Protein AF-A0A0L6WNF3-F1 (afdb_monomer_lite)

Radius of gyration: 14.62 Å; chains: 1; bounding box: 33×29×39 Å

Structure (mmCIF, N/CA/C/O backbone):
data_AF-A0A0L6WNF3-F1
#
_entry.id   AF-A0A0L6WNF3-F1
#
loop_
_atom_site.group_PDB
_atom_site.id
_atom_site.type_symbol
_atom_site.label_atom_id
_atom_site.label_alt_id
_atom_site.label_comp_id
_atom_site.label_asym_id
_atom_site.label_entity_id
_atom_site.label_seq_id
_atom_site.pdbx_PDB_ins_code
_atom_site.Cartn_x
_atom_site.Cartn_y
_atom_site.Cartn_z
_atom_site.occupancy
_atom_site.B_iso_or_equiv
_atom_site.auth_seq_id
_atom_site.auth_comp_id
_atom_site.auth_asym_id
_atom_site.auth_atom_id
_atom_site.pdbx_PDB_model_num
ATOM 1 N N . LEU A 1 1 ? -12.938 -5.204 21.809 1.00 58.88 1 LEU A N 1
ATOM 2 C CA . LEU A 1 1 ? -11.604 -4.765 21.326 1.00 58.88 1 LEU A CA 1
ATOM 3 C C . LEU A 1 1 ? -11.650 -3.404 20.620 1.00 58.88 1 LEU A C 1
ATOM 5 O O . LEU A 1 1 ? -10.801 -2.566 20.875 1.00 58.88 1 LEU A O 1
ATOM 9 N N . SER A 1 2 ? -12.637 -3.152 19.757 1.00 65.38 2 SER A N 1
ATOM 10 C CA . SER A 1 2 ? -12.716 -1.934 18.937 1.00 65.38 2 SER A CA 1
ATOM 11 C C . SER A 1 2 ? -13.092 -0.637 19.674 1.00 65.38 2 SER A C 1
ATOM 13 O O . SER A 1 2 ? -13.051 0.418 19.066 1.00 65.38 2 SER A O 1
ATOM 15 N N . SER A 1 3 ? -13.468 -0.628 20.952 1.00 70.19 3 SER A N 1
ATOM 16 C CA . SER A 1 3 ? -13.884 0.619 21.624 1.00 70.19 3 SER A CA 1
ATOM 17 C C . SER A 1 3 ? -12.722 1.464 22.166 1.00 70.19 3 SER A C 1
ATOM 19 O O . SER A 1 3 ? -12.894 2.665 22.345 1.00 70.19 3 SER A O 1
ATOM 21 N N . SER A 1 4 ? -11.542 0.875 22.394 1.00 80.88 4 SER A N 1
ATOM 22 C CA . SER A 1 4 ? -10.402 1.538 23.057 1.00 80.88 4 SER A CA 1
ATOM 23 C C . SER A 1 4 ? -9.192 1.810 22.157 1.00 80.88 4 SER A C 1
ATOM 25 O O . SER A 1 4 ? -8.277 2.523 22.561 1.00 80.88 4 SER A O 1
ATOM 27 N N . ILE A 1 5 ? -9.153 1.257 20.942 1.00 84.81 5 ILE A N 1
ATOM 28 C CA . ILE A 1 5 ? -8.007 1.431 20.036 1.00 84.81 5 ILE A CA 1
ATOM 29 C C . ILE A 1 5 ? -8.010 2.864 19.482 1.00 84.81 5 ILE A C 1
ATOM 31 O O . ILE A 1 5 ? -8.939 3.251 18.779 1.00 84.81 5 ILE A O 1
ATOM 35 N N . THR A 1 6 ? -6.959 3.632 19.740 1.00 88.88 6 THR A N 1
ATOM 36 C CA . THR A 1 6 ? -6.797 5.003 19.219 1.00 88.88 6 THR A CA 1
ATOM 37 C C . THR A 1 6 ? -5.841 5.073 18.032 1.00 88.88 6 THR A C 1
ATOM 39 O O . THR A 1 6 ? -5.950 5.961 17.194 1.00 88.88 6 THR A O 1
ATOM 42 N N . THR A 1 7 ? -4.901 4.134 17.938 1.00 90.56 7 THR A N 1
ATOM 43 C CA . THR A 1 7 ? -3.923 4.067 16.851 1.00 90.56 7 THR A CA 1
ATOM 44 C C . THR A 1 7 ? -3.642 2.608 16.516 1.00 90.56 7 THR A C 1
ATOM 46 O O . THR A 1 7 ? -3.453 1.791 17.416 1.00 90.56 7 THR A O 1
ATOM 49 N N . VAL A 1 8 ? -3.599 2.291 15.228 1.00 92.06 8 VAL A N 1
ATOM 50 C CA . VAL A 1 8 ? -3.083 1.032 14.688 1.00 92.06 8 VAL A CA 1
ATOM 51 C C . VAL A 1 8 ? -1.816 1.360 13.911 1.00 92.06 8 VAL A C 1
ATOM 53 O O . VAL A 1 8 ? -1.856 2.190 13.008 1.00 92.06 8 VAL A O 1
ATOM 56 N N . ILE A 1 9 ? -0.705 0.716 14.264 1.00 95.19 9 ILE A N 1
ATOM 57 C CA . ILE A 1 9 ? 0.555 0.800 13.521 1.00 95.19 9 ILE A CA 1
ATOM 58 C C . ILE A 1 9 ? 0.755 -0.547 12.838 1.00 95.19 9 ILE A C 1
ATOM 60 O O . ILE A 1 9 ? 0.903 -1.569 13.506 1.00 95.19 9 ILE A O 1
ATOM 64 N N . HIS A 1 10 ? 0.716 -0.559 11.511 1.00 95.50 10 HIS A N 1
ATOM 65 C CA . HIS A 1 10 ? 0.798 -1.771 10.715 1.00 95.50 10 HIS A CA 1
ATOM 66 C C . HIS A 1 10 ? 2.157 -1.870 10.016 1.00 95.50 10 HIS A C 1
ATOM 68 O O . HIS A 1 10 ? 2.378 -1.278 8.961 1.00 95.50 10 HIS A O 1
ATOM 74 N N . SER A 1 11 ? 3.067 -2.630 10.628 1.00 94.75 11 SER A N 1
ATOM 75 C CA . SER A 1 11 ? 4.392 -2.970 10.085 1.00 94.75 11 SER A CA 1
ATOM 76 C C . SER A 1 11 ? 4.532 -4.443 9.689 1.00 94.75 11 SER A C 1
ATOM 78 O O . SER A 1 11 ? 5.502 -4.812 9.033 1.00 94.75 11 SER A O 1
ATOM 80 N N . ALA A 1 12 ? 3.574 -5.290 10.080 1.00 93.06 12 ALA A N 1
ATOM 81 C CA . ALA A 1 12 ? 3.611 -6.722 9.813 1.00 93.06 12 ALA A CA 1
ATOM 82 C C . ALA A 1 12 ? 3.421 -6.996 8.316 1.00 93.06 12 ALA A C 1
ATOM 84 O O . ALA A 1 12 ? 2.327 -6.807 7.789 1.00 93.06 12 ALA A O 1
ATOM 85 N N . TRP A 1 13 ? 4.482 -7.452 7.649 1.00 94.31 13 TRP A N 1
ATOM 86 C CA . TRP A 1 13 ? 4.473 -7.806 6.232 1.00 94.31 13 TRP A CA 1
ATOM 87 C C . TRP A 1 13 ? 5.403 -8.984 5.970 1.00 94.31 13 TRP A C 1
ATOM 89 O O . TRP A 1 13 ? 6.465 -9.082 6.583 1.00 94.31 13 TRP A O 1
ATOM 99 N N . GLN A 1 14 ? 5.029 -9.847 5.030 1.00 92.50 14 GLN A N 1
ATOM 100 C CA . GLN A 1 14 ? 5.955 -10.837 4.493 1.00 92.50 14 GLN A CA 1
ATOM 101 C C . GLN A 1 14 ? 7.020 -10.114 3.660 1.00 92.50 14 GLN A C 1
ATOM 103 O O . GLN A 1 14 ? 6.680 -9.331 2.778 1.00 92.50 14 GLN A O 1
ATOM 108 N N . LEU A 1 15 ? 8.301 -10.343 3.947 1.00 92.31 15 LEU A N 1
AT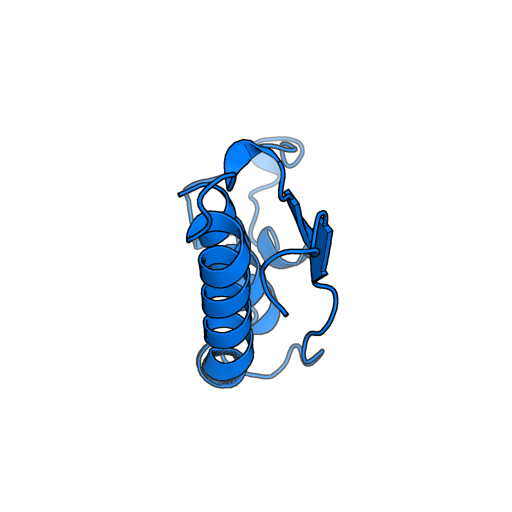OM 109 C CA . LEU A 1 15 ? 9.405 -9.722 3.215 1.00 92.31 15 LEU A CA 1
ATOM 110 C C . LEU A 1 15 ? 10.028 -10.755 2.279 1.00 92.31 15 LEU A C 1
ATOM 112 O O . LEU A 1 15 ? 10.873 -11.544 2.691 1.00 92.31 15 LEU A O 1
ATOM 116 N N . ASP A 1 16 ? 9.570 -10.758 1.031 1.00 94.31 16 ASP A N 1
ATOM 117 C CA . ASP A 1 16 ? 10.114 -11.601 -0.032 1.00 94.31 16 ASP A CA 1
ATOM 118 C C . ASP A 1 16 ? 9.948 -10.902 -1.385 1.00 94.31 16 ASP A C 1
ATOM 120 O O . ASP A 1 16 ? 8.836 -10.669 -1.847 1.00 94.31 16 ASP A O 1
ATOM 124 N N . PHE A 1 17 ? 11.053 -10.540 -2.029 1.00 92.69 17 PHE A N 1
ATOM 125 C CA . PHE A 1 17 ? 11.016 -9.799 -3.293 1.00 92.69 17 PHE A CA 1
ATOM 126 C C . PHE A 1 17 ? 10.801 -10.696 -4.520 1.00 92.69 17 PHE A C 1
ATOM 128 O O . PHE A 1 17 ? 10.570 -10.175 -5.60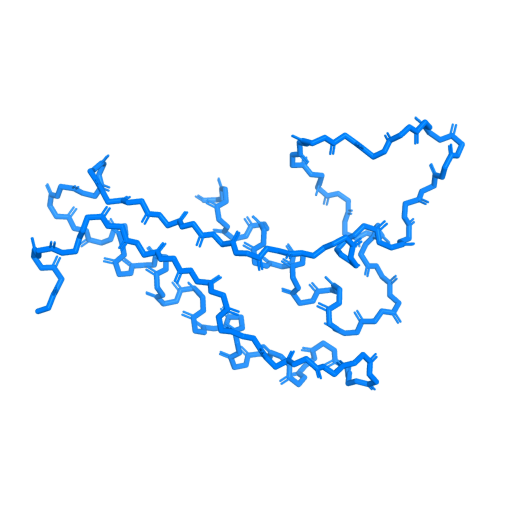8 1.00 92.69 17 PHE A O 1
ATOM 135 N N . ASN A 1 18 ? 10.859 -12.022 -4.359 1.00 95.62 18 ASN A N 1
ATOM 136 C CA . ASN A 1 18 ? 10.736 -12.982 -5.461 1.00 95.62 18 ASN A CA 1
ATOM 137 C C . ASN A 1 18 ? 9.297 -13.461 -5.677 1.00 95.62 18 ASN A C 1
ATOM 139 O O . ASN A 1 18 ? 9.016 -14.154 -6.654 1.00 95.62 18 ASN A O 1
ATOM 143 N N . LEU A 1 19 ? 8.391 -13.133 -4.756 1.00 96.38 19 LEU A N 1
ATOM 144 C CA . LEU A 1 19 ? 7.005 -13.565 -4.840 1.00 96.38 19 LEU A CA 1
ATOM 145 C C . LEU A 1 19 ? 6.182 -12.660 -5.763 1.00 96.38 19 LEU A C 1
ATOM 147 O O . LEU A 1 19 ? 6.386 -11.441 -5.784 1.00 96.38 19 LEU A O 1
ATOM 151 N N . PRO A 1 20 ? 5.206 -13.231 -6.491 1.00 96.94 20 PRO A N 1
ATOM 152 C CA . PRO A 1 20 ? 4.236 -12.445 -7.238 1.00 96.94 20 PRO A CA 1
ATOM 153 C C . PRO A 1 20 ? 3.271 -11.722 -6.289 1.00 96.94 20 PRO A C 1
ATOM 155 O O . PRO A 1 20 ? 3.039 -12.163 -5.162 1.00 96.94 20 PRO A O 1
ATOM 158 N N . LEU A 1 21 ? 2.627 -10.653 -6.772 1.00 96.50 21 LEU A N 1
ATOM 159 C CA . LEU A 1 21 ? 1.637 -9.876 -6.012 1.00 96.50 21 LEU A CA 1
ATOM 160 C C . LEU A 1 21 ? 0.555 -10.748 -5.355 1.00 96.50 21 LEU A C 1
ATOM 162 O O . LEU A 1 21 ? 0.179 -10.514 -4.209 1.00 96.50 21 LEU A O 1
ATOM 166 N N . ALA A 1 22 ? 0.082 -11.781 -6.058 1.00 97.25 22 ALA A N 1
ATOM 167 C CA . ALA A 1 22 ? -0.951 -12.690 -5.560 1.00 97.25 22 ALA A CA 1
ATOM 168 C C . ALA A 1 22 ? -0.568 -13.369 -4.230 1.00 97.25 22 ALA A C 1
ATOM 170 O O . ALA A 1 22 ? -1.430 -13.599 -3.385 1.00 97.25 22 ALA A O 1
ATOM 171 N N . SER A 1 23 ? 0.721 -13.630 -3.991 1.00 97.38 23 SER A N 1
ATOM 172 C CA . SER A 1 23 ? 1.193 -14.200 -2.723 1.00 97.38 23 SER A CA 1
ATOM 173 C C . SER A 1 23 ? 0.992 -13.258 -1.529 1.00 97.38 23 SER A C 1
ATOM 175 O O . SER A 1 23 ? 0.947 -13.721 -0.393 1.00 97.38 23 SER A O 1
ATOM 177 N N . PHE A 1 24 ? 0.818 -11.955 -1.770 1.00 97.06 24 PHE A N 1
ATOM 178 C CA . PHE A 1 24 ? 0.585 -10.938 -0.741 1.00 97.06 24 PHE A CA 1
ATOM 179 C C . PHE A 1 24 ? -0.897 -10.640 -0.490 1.00 97.06 24 PHE A C 1
ATOM 181 O O . PHE A 1 24 ? -1.208 -9.783 0.341 1.00 97.06 24 PHE A O 1
ATOM 188 N N . GLU A 1 25 ? -1.829 -11.341 -1.148 1.00 96.19 25 GLU A N 1
ATOM 189 C CA . GLU A 1 25 ? -3.270 -11.103 -0.986 1.00 96.19 25 GLU A CA 1
ATOM 190 C C . GLU A 1 25 ? -3.703 -11.180 0.487 1.00 96.19 25 GLU A C 1
ATOM 192 O O . GLU A 1 25 ? -4.493 -10.358 0.955 1.00 96.19 25 GLU A O 1
ATOM 197 N N . GLY A 1 26 ? -3.132 -12.118 1.251 1.00 96.00 26 GLY A N 1
ATOM 198 C CA . GLY A 1 26 ? -3.383 -12.241 2.686 1.00 96.00 26 GLY A CA 1
ATOM 199 C C . GLY A 1 26 ? -2.998 -10.984 3.474 1.00 96.00 26 GLY A C 1
ATOM 200 O O . GLY A 1 26 ? -3.782 -10.519 4.305 1.00 96.00 26 GLY A O 1
ATOM 201 N N . SER A 1 27 ? -1.831 -10.396 3.186 1.00 96.06 27 SER A N 1
ATOM 202 C CA . SER A 1 27 ? -1.374 -9.151 3.818 1.00 96.06 27 SER A CA 1
ATOM 203 C C . SER A 1 27 ? -2.265 -7.972 3.435 1.00 96.06 27 SER A C 1
ATOM 205 O O . SER A 1 27 ? -2.738 -7.262 4.320 1.00 96.06 27 SER A O 1
ATOM 207 N N . ILE A 1 28 ? -2.581 -7.823 2.145 1.00 96.62 28 ILE A N 1
ATOM 208 C CA . ILE A 1 28 ? -3.449 -6.753 1.627 1.00 96.62 28 ILE A CA 1
ATOM 209 C C . ILE A 1 28 ? -4.839 -6.821 2.272 1.00 96.62 28 ILE A C 1
ATOM 211 O O . ILE A 1 28 ? -5.352 -5.823 2.788 1.00 96.62 28 ILE A O 1
ATOM 215 N N . ARG A 1 29 ? -5.443 -8.015 2.305 1.00 96.62 29 ARG A N 1
ATOM 216 C CA . ARG A 1 29 ? -6.745 -8.250 2.940 1.00 96.62 29 ARG A CA 1
ATOM 217 C C . ARG A 1 29 ? -6.698 -7.941 4.436 1.00 96.62 29 ARG A C 1
ATOM 219 O O . ARG A 1 29 ? -7.613 -7.312 4.964 1.00 96.62 29 ARG A O 1
ATOM 226 N N . GLY A 1 30 ? -5.624 -8.345 5.114 1.00 95.31 30 GLY A N 1
ATOM 227 C CA . GLY A 1 30 ? -5.381 -8.016 6.517 1.00 95.31 30 GLY A CA 1
ATOM 228 C C . GLY A 1 30 ? -5.353 -6.508 6.765 1.00 95.31 30 GLY A C 1
ATOM 229 O O . GLY A 1 30 ? -6.046 -6.024 7.662 1.00 95.31 30 GLY A O 1
ATOM 230 N N . SER A 1 31 ? -4.629 -5.748 5.939 1.00 95.88 31 SER A N 1
ATOM 231 C CA . SER A 1 31 ? -4.596 -4.285 6.030 1.00 95.88 31 SER A CA 1
ATOM 232 C C . SER A 1 31 ? -5.973 -3.670 5.823 1.00 95.88 31 SER A C 1
ATOM 234 O O . SER A 1 31 ? -6.365 -2.802 6.602 1.00 95.88 31 SER A O 1
ATOM 236 N N . ARG A 1 32 ? -6.745 -4.149 4.838 1.00 95.25 32 ARG A N 1
ATOM 237 C CA . ARG A 1 32 ? -8.108 -3.657 4.604 1.00 95.25 32 ARG A CA 1
ATOM 238 C C . ARG A 1 32 ? -9.003 -3.866 5.821 1.00 95.25 32 ARG A C 1
ATOM 240 O O . ARG A 1 32 ? -9.655 -2.922 6.257 1.00 95.25 32 ARG A O 1
ATOM 247 N N . HIS A 1 33 ? -8.972 -5.052 6.425 1.00 94.06 33 HIS A N 1
ATOM 248 C CA . HIS A 1 33 ? -9.739 -5.315 7.643 1.00 94.06 33 HIS A CA 1
ATOM 249 C C . HIS A 1 33 ? -9.326 -4.410 8.812 1.00 94.06 33 HIS A C 1
ATOM 251 O O . HIS A 1 33 ? -10.181 -3.990 9.589 1.00 94.06 33 HIS A O 1
ATOM 257 N N . LEU A 1 34 ? -8.035 -4.086 8.951 1.00 92.88 34 LEU A N 1
ATOM 258 C CA . LEU A 1 34 ? -7.570 -3.147 9.977 1.00 92.88 34 LEU A CA 1
ATOM 259 C C . LEU A 1 34 ? -8.054 -1.717 9.708 1.00 92.88 34 LEU A C 1
ATOM 261 O O . LEU A 1 34 ? -8.477 -1.038 10.645 1.00 92.88 34 LEU A O 1
ATOM 265 N N . ILE A 1 35 ? -8.040 -1.276 8.449 1.00 92.31 35 ILE A N 1
ATOM 266 C CA . ILE A 1 35 ? -8.605 0.014 8.030 1.00 92.31 35 ILE A CA 1
ATOM 267 C C . ILE A 1 35 ? -10.103 0.059 8.367 1.00 92.31 35 ILE A C 1
ATOM 269 O O . ILE A 1 35 ? -10.567 1.012 8.995 1.00 92.31 35 ILE A O 1
ATOM 273 N N . ASP A 1 36 ? -10.849 -0.998 8.046 1.00 91.06 36 ASP A N 1
ATOM 274 C CA . ASP A 1 36 ? -12.280 -1.106 8.352 1.00 91.06 36 ASP A CA 1
ATOM 275 C C . ASP A 1 36 ? -12.558 -1.120 9.855 1.00 91.06 36 ASP A C 1
ATOM 277 O O . ASP A 1 36 ? -13.463 -0.437 10.334 1.00 91.06 36 ASP A O 1
ATOM 281 N N . LEU A 1 37 ? -11.733 -1.823 10.633 1.00 88.12 37 LEU A N 1
ATOM 282 C CA . LEU A 1 37 ? -11.816 -1.842 12.093 1.00 88.12 37 LEU A CA 1
ATOM 283 C C . LEU A 1 37 ? -11.624 -0.446 12.702 1.00 88.12 37 LEU A C 1
ATOM 285 O O . LEU A 1 37 ? -12.202 -0.141 13.751 1.00 88.12 37 LEU A O 1
ATOM 289 N N . VAL A 1 38 ? -10.774 0.385 12.098 1.00 87.81 38 VAL A N 1
ATOM 290 C CA . VAL A 1 38 ? -10.529 1.771 12.520 1.00 87.81 38 VAL A CA 1
ATOM 291 C C . VAL A 1 38 ? -11.693 2.678 12.097 1.00 87.81 38 VAL A C 1
ATOM 293 O O . VAL A 1 38 ? -12.161 3.471 12.915 1.00 87.81 38 VAL A O 1
ATOM 296 N N . ARG A 1 39 ? -12.216 2.515 10.874 1.00 85.62 39 ARG A N 1
ATOM 297 C CA . ARG A 1 39 ? -13.266 3.375 10.291 1.00 85.62 39 ARG A CA 1
ATOM 298 C C . ARG A 1 39 ? -14.693 3.042 10.726 1.00 85.62 39 ARG A C 1
ATOM 300 O O . ARG A 1 39 ? -15.523 3.939 10.786 1.00 85.62 39 ARG A O 1
ATOM 307 N N . GLY A 1 40 ? -15.003 1.796 11.067 1.00 78.81 40 GLY A N 1
ATOM 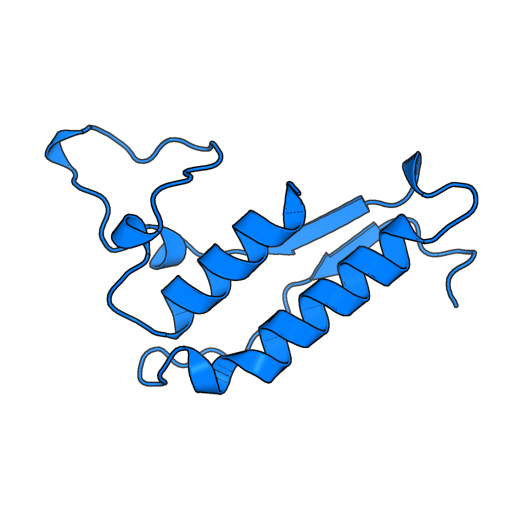308 C CA . GLY A 1 40 ? -16.363 1.347 11.394 1.00 78.81 40 GLY A CA 1
ATOM 309 C C . GLY A 1 40 ? -16.894 1.773 12.771 1.00 78.81 40 GLY A C 1
ATOM 310 O O . GLY A 1 40 ? -17.771 1.105 13.313 1.00 78.81 40 GLY A O 1
ATOM 311 N N . ARG A 1 41 ? -16.342 2.820 13.400 1.00 74.62 41 ARG A N 1
ATOM 312 C CA . ARG A 1 41 ? -16.613 3.160 14.810 1.00 74.62 41 ARG A CA 1
ATOM 313 C C . ARG A 1 41 ? -17.489 4.403 14.978 1.00 74.62 41 ARG A C 1
ATOM 315 O O . ARG A 1 41 ? -17.298 5.364 14.238 1.00 74.62 41 ARG A O 1
ATOM 322 N N . PRO A 1 42 ? -18.291 4.484 16.062 1.00 66.38 42 PRO A N 1
ATOM 323 C CA . PRO A 1 42 ? -19.040 5.695 16.432 1.00 66.38 42 PRO A CA 1
ATOM 324 C C . PRO A 1 42 ? -18.180 6.943 16.721 1.00 66.38 42 PRO A C 1
ATOM 326 O O . PRO A 1 42 ? -18.723 8.016 16.930 1.00 66.38 42 PRO A O 1
ATOM 329 N N . ASN A 1 43 ? -16.847 6.814 16.737 1.00 65.62 43 ASN A N 1
ATOM 330 C CA . ASN A 1 43 ? -15.878 7.909 16.856 1.00 65.62 43 ASN A CA 1
ATOM 331 C C . ASN A 1 43 ? -14.678 7.694 15.913 1.00 65.62 43 ASN A C 1
ATOM 333 O O . ASN A 1 43 ? -13.533 7.951 16.291 1.00 65.62 43 ASN A O 1
ATOM 337 N N . ALA A 1 44 ? -14.920 7.156 14.712 1.00 63.00 44 ALA A N 1
ATOM 338 C CA . ALA A 1 44 ? -13.886 6.798 13.734 1.00 63.00 44 ALA A CA 1
ATOM 339 C C . ALA A 1 44 ? -12.856 7.912 13.484 1.00 63.00 44 ALA A C 1
ATOM 341 O O . ALA A 1 44 ? -11.670 7.637 13.342 1.00 63.00 44 ALA A O 1
ATOM 342 N N . PHE A 1 45 ? -13.286 9.173 13.554 1.00 66.00 45 PHE A N 1
ATOM 343 C CA . PHE A 1 45 ? -12.445 10.369 13.433 1.00 66.00 45 PHE A CA 1
ATOM 344 C C . PHE A 1 45 ? -11.310 10.472 14.470 1.00 66.00 45 PHE A C 1
ATOM 346 O O . PHE A 1 45 ? -10.384 11.253 14.276 1.00 66.00 45 PHE A O 1
ATOM 353 N N . ARG A 1 46 ? -11.341 9.706 15.570 1.00 73.00 46 ARG A N 1
ATOM 354 C CA . ARG A 1 46 ? -10.261 9.689 16.575 1.00 73.00 46 ARG A CA 1
ATOM 355 C C . ARG A 1 46 ? -9.238 8.576 16.372 1.00 73.00 46 ARG A C 1
ATOM 357 O O . ARG A 1 46 ? -8.181 8.627 16.999 1.00 73.00 46 ARG A O 1
ATOM 364 N N . ALA A 1 47 ? -9.550 7.564 15.568 1.00 85.12 47 ALA A N 1
ATOM 365 C CA . ALA A 1 47 ? -8.690 6.404 15.410 1.00 85.12 47 ALA A CA 1
ATOM 366 C C . ALA A 1 47 ? -7.806 6.560 14.163 1.00 85.12 47 ALA A C 1
ATOM 368 O O . ALA A 1 47 ? -8.294 6.861 13.079 1.00 85.12 47 ALA A O 1
ATOM 369 N N . ARG A 1 48 ? -6.494 6.368 14.322 1.00 88.62 48 ARG A N 1
ATOM 370 C CA . ARG A 1 48 ? -5.509 6.508 13.237 1.00 88.62 48 ARG A CA 1
ATOM 371 C C . ARG A 1 48 ? -5.020 5.149 12.762 1.00 88.62 48 ARG A C 1
ATOM 373 O O . ARG A 1 48 ? -4.753 4.272 13.583 1.00 88.62 48 ARG A O 1
ATOM 380 N N . PHE A 1 49 ? -4.853 5.001 11.455 1.00 91.94 49 PHE A N 1
ATOM 381 C CA . PHE A 1 49 ? -4.167 3.868 10.843 1.00 91.94 49 PHE A CA 1
ATOM 382 C C . PHE A 1 49 ? -2.853 4.367 10.241 1.00 91.94 49 PHE A C 1
ATOM 384 O O . PHE A 1 49 ? -2.862 5.248 9.388 1.00 91.94 49 PHE A O 1
ATOM 391 N N . LEU A 1 50 ? -1.730 3.844 10.730 1.00 94.44 50 LEU A N 1
ATOM 392 C CA . LEU A 1 50 ? -0.387 4.181 10.270 1.00 94.44 50 LEU A CA 1
ATOM 393 C C . LEU A 1 50 ? 0.210 2.948 9.604 1.00 94.44 50 LEU A C 1
ATOM 395 O O . LEU A 1 50 ? 0.448 1.937 10.266 1.00 94.44 50 LEU A O 1
ATOM 399 N N . PHE A 1 51 ? 0.443 3.029 8.300 1.00 95.62 51 PHE A N 1
ATOM 400 C CA . PHE A 1 51 ? 1.023 1.945 7.523 1.00 95.62 51 PHE A CA 1
ATOM 401 C C . PHE A 1 51 ? 2.510 2.185 7.278 1.00 95.62 51 PHE A C 1
ATOM 403 O O . PHE A 1 51 ? 2.905 3.274 6.866 1.00 95.62 51 PHE A O 1
ATOM 410 N N . ILE A 1 52 ? 3.334 1.161 7.509 1.00 96.06 52 ILE A N 1
ATOM 411 C CA . ILE A 1 52 ? 4.749 1.192 7.138 1.00 96.06 52 ILE A CA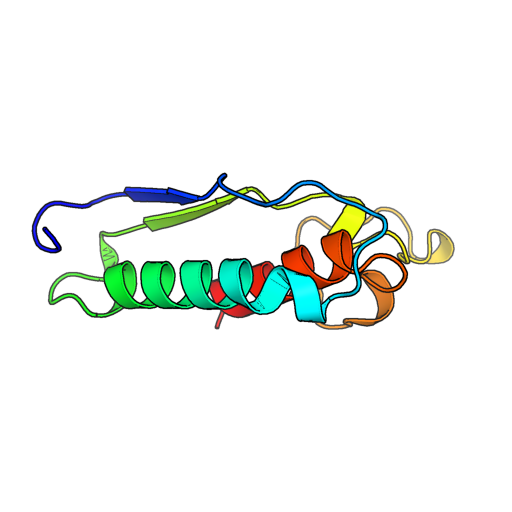 1
ATOM 412 C C . ILE A 1 52 ? 4.891 0.646 5.715 1.00 96.06 52 ILE A C 1
ATOM 414 O O . ILE A 1 52 ? 4.863 -0.573 5.481 1.00 96.06 52 ILE A O 1
ATOM 418 N N . SER A 1 53 ? 5.025 1.575 4.770 1.00 95.00 53 SER A N 1
ATOM 419 C CA . SER A 1 53 ? 5.263 1.254 3.367 1.00 95.00 53 SER A CA 1
ATOM 420 C C . SER A 1 53 ? 6.752 1.006 3.070 1.00 95.00 53 SER A C 1
ATOM 422 O O . SER A 1 53 ? 7.541 0.704 3.967 1.00 95.00 53 SER A O 1
ATOM 424 N N . SER A 1 54 ? 7.144 1.052 1.800 1.00 95.38 54 SER A N 1
ATOM 425 C CA . SER A 1 54 ? 8.499 0.806 1.321 1.00 95.38 54 SER A CA 1
ATOM 426 C C . SER A 1 54 ? 8.766 1.606 0.056 1.00 95.38 54 SER A C 1
ATOM 428 O O . SER A 1 54 ? 7.898 1.685 -0.797 1.00 95.38 54 SER A O 1
ATOM 430 N N . ILE A 1 55 ? 10.008 2.059 -0.134 1.00 95.75 55 ILE A N 1
ATOM 431 C CA . ILE A 1 55 ? 10.469 2.669 -1.395 1.00 95.75 55 ILE A CA 1
ATOM 432 C C . ILE A 1 55 ? 10.266 1.771 -2.628 1.00 95.75 55 ILE A C 1
ATOM 434 O O . ILE A 1 55 ? 10.272 2.249 -3.755 1.00 95.75 55 ILE A O 1
ATOM 438 N N . SER A 1 56 ? 10.077 0.463 -2.431 1.00 96.25 56 SER A N 1
ATOM 439 C CA . SER A 1 56 ? 9.735 -0.455 -3.521 1.00 96.25 56 SER A CA 1
ATOM 440 C C . SER A 1 56 ? 8.360 -0.178 -4.142 1.00 96.25 56 SER A C 1
ATOM 442 O O . SER A 1 56 ? 8.144 -0.572 -5.281 1.00 96.25 56 SER A O 1
ATOM 444 N N . SER A 1 57 ? 7.456 0.548 -3.467 1.00 96.62 57 SER A N 1
ATOM 445 C CA . SER A 1 57 ? 6.174 0.981 -4.052 1.00 96.62 57 SER A CA 1
ATOM 446 C C . SER A 1 57 ? 6.337 1.988 -5.193 1.00 96.62 57 SER A C 1
ATOM 448 O O . SER A 1 57 ? 5.390 2.227 -5.934 1.00 96.62 57 SER A O 1
ATOM 450 N N . VAL A 1 58 ? 7.539 2.545 -5.362 1.00 96.94 58 VAL A N 1
ATOM 451 C CA . VAL A 1 58 ? 7.903 3.505 -6.413 1.00 96.94 58 VAL A CA 1
ATOM 452 C C . VAL A 1 58 ? 9.158 3.068 -7.180 1.00 96.94 58 VAL A C 1
ATOM 454 O O . VAL A 1 58 ? 9.841 3.890 -7.786 1.00 96.94 58 VAL A O 1
ATOM 457 N N . GLN A 1 59 ? 9.495 1.773 -7.160 1.00 95.75 59 GLN A N 1
ATOM 458 C CA . GLN A 1 59 ? 10.735 1.250 -7.754 1.00 95.75 59 GLN A CA 1
ATOM 459 C C . GLN A 1 59 ? 10.888 1.522 -9.261 1.00 95.75 59 GLN A C 1
ATOM 461 O O . GLN A 1 59 ? 12.008 1.593 -9.762 1.00 95.75 59 GLN A O 1
ATOM 466 N N . SER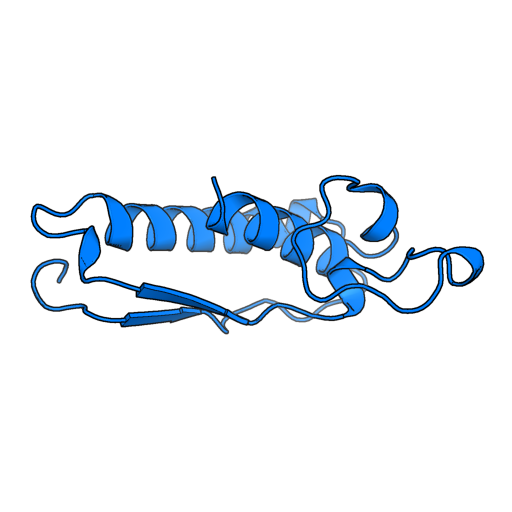 A 1 60 ? 9.770 1.678 -9.968 1.00 96.75 60 SER A N 1
ATOM 467 C CA . SER A 1 60 ? 9.690 1.964 -11.402 1.00 96.75 60 SER A CA 1
ATOM 468 C C . SER A 1 60 ? 9.442 3.449 -11.687 1.00 96.75 60 SER A C 1
ATOM 470 O O . SER A 1 60 ? 9.026 3.821 -12.785 1.00 96.75 60 SER A O 1
ATOM 472 N N . TRP A 1 61 ? 9.701 4.328 -10.714 1.00 96.75 61 TRP A N 1
ATOM 473 C CA . TRP A 1 61 ? 9.655 5.771 -10.921 1.00 96.75 61 TRP A CA 1
ATOM 474 C C . TRP A 1 61 ? 10.643 6.221 -12.003 1.00 96.75 61 TRP A C 1
ATOM 476 O O . TRP A 1 61 ? 11.828 5.885 -11.995 1.00 96.75 61 TRP A O 1
ATOM 486 N N . ASN A 1 62 ? 10.159 7.050 -12.928 1.00 95.94 62 ASN A N 1
ATOM 487 C CA . ASN A 1 62 ? 11.009 7.656 -13.942 1.00 95.94 62 ASN A CA 1
ATOM 488 C C . ASN A 1 62 ? 11.763 8.862 -13.360 1.00 95.94 62 ASN A C 1
ATOM 490 O O . ASN A 1 62 ? 11.203 9.952 -13.246 1.00 95.94 62 ASN A O 1
ATOM 494 N N . ASN A 1 63 ? 13.058 8.686 -13.094 1.00 94.75 63 ASN A N 1
ATOM 495 C CA . ASN A 1 63 ? 13.943 9.729 -12.563 1.00 94.75 63 ASN A CA 1
ATOM 496 C C . ASN A 1 63 ? 14.031 10.995 -13.437 1.00 94.75 63 ASN A C 1
ATOM 498 O O . ASN A 1 63 ? 14.361 12.063 -12.924 1.00 94.75 63 ASN A O 1
ATOM 502 N N . SER A 1 64 ? 13.697 10.932 -14.732 1.00 97.00 64 SER A N 1
ATOM 503 C CA . SER A 1 64 ? 13.606 12.128 -15.585 1.00 97.00 64 SER A CA 1
ATOM 504 C C . SER A 1 64 ? 12.481 13.082 -15.165 1.00 97.00 64 SER A C 1
ATOM 506 O O . SER A 1 64 ? 12.495 14.243 -15.565 1.00 97.00 64 SER A O 1
ATOM 508 N N . ARG A 1 65 ? 11.521 12.624 -14.349 1.00 95.00 65 ARG A N 1
ATOM 509 C CA . ARG A 1 65 ? 10.461 13.450 -13.746 1.00 95.00 65 ARG A CA 1
ATOM 510 C C . ARG A 1 65 ? 10.936 14.221 -12.508 1.00 95.00 65 ARG A C 1
ATOM 512 O O . ARG A 1 65 ? 10.170 15.018 -11.978 1.00 95.00 65 ARG A O 1
ATOM 519 N N . GLY A 1 66 ? 12.172 13.994 -12.055 1.00 96.62 66 GLY A N 1
ATOM 520 C CA . GLY A 1 66 ? 12.711 14.541 -10.812 1.00 96.62 66 GLY A CA 1
ATOM 521 C C . GLY A 1 66 ? 12.612 13.561 -9.634 1.00 96.62 66 GLY A C 1
ATOM 522 O O . GLY A 1 66 ? 12.398 12.363 -9.849 1.00 96.62 66 GLY A O 1
ATOM 523 N N . PRO A 1 67 ? 12.809 14.041 -8.390 1.00 96.56 67 PRO A N 1
ATOM 524 C CA . PRO A 1 67 ? 12.700 13.208 -7.195 1.00 96.56 67 PRO A CA 1
ATOM 525 C C . PRO A 1 67 ? 11.275 12.670 -7.017 1.00 96.56 67 PRO A C 1
ATOM 527 O O . PRO A 1 67 ? 10.310 13.294 -7.458 1.00 96.56 67 PRO A O 1
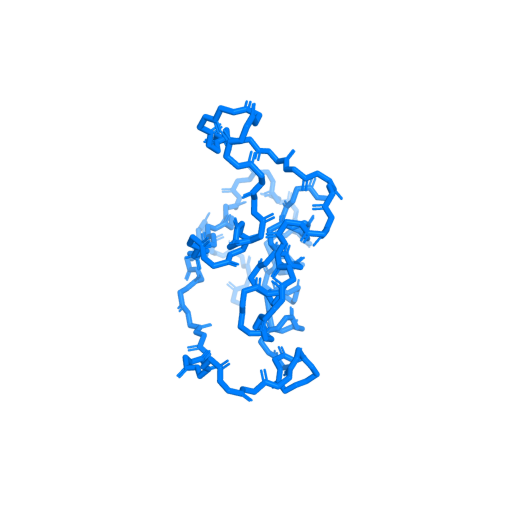ATOM 530 N N . VAL A 1 68 ? 11.147 11.519 -6.352 1.00 96.50 68 VAL A N 1
ATOM 531 C CA . VAL A 1 68 ? 9.833 10.962 -6.001 1.00 96.50 68 VAL A CA 1
ATOM 532 C C . VAL A 1 68 ? 9.144 11.913 -5.014 1.00 96.50 68 VAL A C 1
ATOM 534 O O . VAL A 1 68 ? 9.745 12.228 -3.984 1.00 96.50 68 VAL A O 1
ATOM 537 N N . PRO A 1 69 ? 7.917 12.384 -5.292 1.00 95.06 69 PRO A N 1
ATOM 538 C CA . PRO A 1 69 ? 7.194 13.240 -4.363 1.00 95.06 69 PRO A CA 1
ATOM 539 C C . PRO A 1 69 ? 6.657 12.432 -3.170 1.00 95.06 69 PRO A C 1
ATOM 541 O O . PRO A 1 69 ? 6.210 11.298 -3.329 1.00 95.06 69 PRO A O 1
ATOM 544 N N . GLU A 1 70 ? 6.646 13.028 -1.975 1.00 94.38 70 GLU A N 1
ATOM 545 C CA . GLU A 1 70 ? 6.004 12.455 -0.777 1.00 94.38 70 GLU A CA 1
ATOM 546 C C . GLU A 1 70 ? 4.488 12.718 -0.778 1.00 94.38 70 GLU A C 1
ATOM 548 O O . GLU A 1 70 ? 3.907 13.246 0.170 1.00 94.38 70 GLU A O 1
ATOM 553 N N . GLU A 1 71 ? 3.839 12.380 -1.887 1.00 91.94 71 GLU A N 1
ATOM 554 C CA . GLU A 1 71 ? 2.401 12.519 -2.080 1.00 91.94 71 GLU A CA 1
ATOM 555 C C . GLU A 1 71 ? 1.815 11.239 -2.673 1.00 91.94 71 GLU A C 1
ATOM 557 O O . GLU A 1 71 ? 2.527 10.324 -3.086 1.00 91.94 71 GLU A O 1
ATOM 562 N N . MET A 1 72 ? 0.489 11.154 -2.703 1.00 89.81 72 MET A N 1
ATOM 563 C CA . MET A 1 72 ? -0.176 9.982 -3.248 1.00 89.81 72 MET A CA 1
ATOM 564 C C . MET A 1 72 ? -0.076 9.970 -4.776 1.00 89.81 72 MET A C 1
ATOM 566 O O . MET A 1 72 ? -0.613 10.851 -5.443 1.00 89.81 72 MET A O 1
ATOM 570 N N . ILE A 1 73 ? 0.545 8.931 -5.334 1.00 93.25 73 ILE A N 1
ATOM 571 C CA . ILE A 1 73 ? 0.690 8.774 -6.784 1.00 93.25 73 ILE A CA 1
ATOM 572 C C . ILE A 1 73 ? -0.330 7.746 -7.290 1.00 93.25 73 ILE A C 1
ATOM 574 O O . ILE A 1 73 ? -0.365 6.599 -6.848 1.00 93.25 73 ILE A O 1
ATOM 578 N N . GLU A 1 74 ? -1.192 8.150 -8.222 1.00 93.31 74 GLU A N 1
ATOM 579 C CA . GLU A 1 74 ? -2.277 7.295 -8.743 1.00 93.31 74 GLU A CA 1
ATOM 580 C C . GLU A 1 74 ? -1.826 6.310 -9.824 1.00 93.31 74 GLU A C 1
ATOM 582 O O . GLU A 1 74 ? -2.503 5.324 -10.110 1.00 93.31 74 GLU A O 1
ATOM 587 N N . ASP A 1 75 ? -0.678 6.589 -10.429 1.00 94.75 75 ASP A N 1
ATOM 588 C CA . ASP A 1 75 ? -0.097 5.762 -11.469 1.00 94.75 75 ASP A CA 1
ATOM 589 C C . ASP A 1 75 ? 0.553 4.514 -10.863 1.00 94.75 75 ASP A C 1
ATOM 591 O O . ASP A 1 75 ? 1.663 4.566 -10.342 1.00 94.75 75 ASP A O 1
ATOM 595 N N . SER A 1 76 ? -0.136 3.377 -10.962 1.00 95.38 76 SER A N 1
ATOM 596 C CA . SER A 1 76 ? 0.373 2.087 -10.477 1.00 95.38 76 SER A CA 1
ATOM 597 C C . SER A 1 76 ? 1.627 1.589 -11.200 1.00 95.38 76 SER A C 1
ATOM 599 O O . SER A 1 76 ? 2.324 0.723 -10.668 1.00 95.38 76 SER A O 1
ATOM 601 N N . SER A 1 77 ? 1.954 2.129 -12.382 1.00 96.25 77 SER A N 1
ATOM 602 C CA . SER A 1 77 ? 3.122 1.677 -13.144 1.00 96.25 77 SER A CA 1
ATOM 603 C C . SER A 1 77 ? 4.439 1.924 -12.403 1.00 96.25 77 SER A C 1
ATOM 605 O O . SER A 1 77 ? 5.399 1.178 -12.588 1.00 96.25 77 SER A O 1
ATOM 607 N N . ILE A 1 78 ? 4.461 2.900 -11.489 1.00 96.75 78 ILE A N 1
ATOM 608 C CA . ILE A 1 78 ? 5.628 3.228 -10.663 1.00 96.75 78 ILE A CA 1
ATOM 609 C C . ILE A 1 78 ? 5.989 2.109 -9.676 1.00 96.75 78 ILE A C 1
ATOM 611 O O . ILE A 1 78 ? 7.123 2.063 -9.211 1.00 96.75 78 ILE A O 1
ATOM 615 N N . ALA A 1 79 ? 5.051 1.220 -9.346 1.00 96.69 79 ALA A N 1
ATOM 616 C CA . ALA A 1 79 ? 5.266 0.136 -8.391 1.00 96.69 79 ALA A CA 1
ATOM 617 C C . ALA A 1 79 ? 5.726 -1.165 -9.061 1.00 96.69 79 ALA A C 1
ATOM 619 O O . ALA A 1 79 ? 6.159 -2.088 -8.371 1.00 96.69 79 ALA A O 1
ATOM 620 N N . LEU A 1 80 ? 5.612 -1.254 -10.392 1.00 95.19 80 LEU A N 1
ATOM 621 C CA . LEU A 1 80 ? 5.802 -2.501 -11.126 1.00 95.19 80 LEU A CA 1
ATOM 622 C C . LEU A 1 80 ? 7.202 -3.083 -10.933 1.00 95.19 80 LEU A C 1
ATOM 624 O O . LEU A 1 80 ? 8.204 -2.364 -10.924 1.00 95.19 80 LEU A O 1
ATOM 628 N N . GLY A 1 81 ? 7.265 -4.410 -10.869 1.00 89.69 81 GLY A N 1
ATOM 629 C CA . GLY A 1 81 ? 8.497 -5.184 -11.027 1.00 89.69 81 GLY A CA 1
ATOM 630 C C . GLY A 1 81 ? 8.820 -6.127 -9.872 1.00 89.69 81 GLY A C 1
ATOM 631 O O . GLY A 1 81 ? 9.518 -7.109 -10.099 1.00 89.69 81 GLY A O 1
ATOM 632 N N . THR A 1 82 ? 8.303 -5.893 -8.662 1.00 93.56 82 THR A N 1
ATOM 633 C CA . THR A 1 82 ? 8.294 -6.909 -7.596 1.00 93.56 82 THR A CA 1
ATOM 634 C C . THR A 1 82 ? 6.906 -7.001 -6.983 1.00 93.56 82 THR A C 1
ATOM 636 O O . THR A 1 82 ? 6.286 -5.977 -6.694 1.00 93.56 82 THR A O 1
ATOM 639 N N . GLY A 1 83 ? 6.432 -8.221 -6.709 1.00 96.75 83 GLY A N 1
ATOM 640 C CA . GLY A 1 83 ? 5.136 -8.401 -6.050 1.00 96.75 83 GLY A CA 1
ATOM 641 C C . GLY A 1 83 ? 5.089 -7.751 -4.667 1.00 96.75 83 GLY A C 1
ATOM 642 O O . GLY A 1 83 ? 4.038 -7.279 -4.237 1.00 96.75 83 GLY A O 1
ATOM 643 N N . TYR A 1 84 ? 6.239 -7.651 -3.991 1.00 97.31 84 TYR A N 1
ATOM 644 C CA . TYR A 1 84 ? 6.366 -6.930 -2.729 1.00 97.31 84 TYR A CA 1
ATOM 645 C C . TYR A 1 84 ? 6.073 -5.429 -2.891 1.00 97.31 84 TYR A C 1
ATOM 647 O O . TYR A 1 84 ? 5.199 -4.919 -2.187 1.00 97.31 84 TYR A O 1
ATOM 655 N N . GLY A 1 85 ? 6.742 -4.733 -3.819 1.00 97.19 85 GLY A N 1
ATOM 656 C CA . GLY A 1 85 ? 6.524 -3.301 -4.069 1.00 97.19 85 GLY A CA 1
ATOM 657 C C . GLY A 1 85 ? 5.096 -2.998 -4.520 1.00 97.19 85 GLY A C 1
ATOM 658 O O . GLY A 1 85 ? 4.429 -2.129 -3.952 1.00 97.19 85 GLY A O 1
ATOM 659 N N . GLU A 1 86 ? 4.578 -3.811 -5.441 1.00 97.56 86 GLU A N 1
ATOM 660 C CA . GLU A 1 86 ? 3.186 -3.762 -5.897 1.00 97.56 86 GLU A CA 1
ATOM 661 C C . GLU A 1 86 ? 2.207 -3.927 -4.721 1.00 97.56 86 GLU A C 1
ATOM 663 O O . GLU A 1 86 ? 1.255 -3.158 -4.586 1.00 97.56 86 GLU A O 1
ATOM 668 N N . SER A 1 87 ? 2.463 -4.872 -3.807 1.00 97.31 87 SER A N 1
ATOM 669 C CA . SER A 1 87 ? 1.590 -5.107 -2.648 1.00 97.31 87 SER A CA 1
ATOM 670 C C . SER A 1 87 ? 1.551 -3.922 -1.684 1.00 97.31 87 SER A C 1
ATOM 672 O O . SER A 1 87 ? 0.494 -3.606 -1.131 1.00 97.31 87 SER A O 1
ATOM 674 N N . LYS A 1 88 ? 2.689 -3.242 -1.495 1.00 97.06 88 LYS A N 1
ATOM 675 C CA . LYS A 1 88 ? 2.791 -2.045 -0.657 1.00 97.06 88 LYS A CA 1
ATOM 676 C C . LYS A 1 88 ? 2.019 -0.883 -1.273 1.00 97.06 88 LYS A C 1
ATOM 678 O O . LYS A 1 88 ? 1.217 -0.266 -0.574 1.00 97.06 88 LYS A O 1
ATOM 683 N N . TYR A 1 89 ? 2.174 -0.668 -2.578 1.00 97.12 89 TYR A N 1
ATOM 684 C CA . TYR A 1 89 ? 1.434 0.345 -3.330 1.00 97.12 89 TYR A CA 1
ATOM 685 C C . TYR A 1 89 ? -0.090 0.160 -3.229 1.00 97.12 89 TYR A C 1
ATOM 687 O O . TYR A 1 89 ? -0.826 1.114 -2.971 1.00 97.12 89 TYR A O 1
ATOM 695 N N . VAL A 1 90 ? -0.586 -1.078 -3.356 1.00 96.56 90 VAL A N 1
ATOM 696 C CA . VAL A 1 90 ? -2.027 -1.371 -3.224 1.00 96.56 90 VAL A CA 1
ATOM 697 C C . VAL A 1 90 ? -2.573 -0.920 -1.864 1.00 96.56 90 VAL A C 1
ATOM 699 O O . VAL A 1 90 ? -3.672 -0.365 -1.788 1.00 96.56 90 VAL A O 1
ATOM 702 N N . VAL A 1 91 ? -1.815 -1.115 -0.782 1.00 96.06 91 VAL A N 1
ATOM 703 C CA . VAL A 1 91 ? -2.249 -0.699 0.560 1.00 96.06 91 VAL A CA 1
ATOM 704 C C . VAL A 1 91 ? -2.112 0.801 0.785 1.00 96.06 91 VAL A C 1
ATOM 706 O O . VAL A 1 91 ? -2.997 1.376 1.418 1.00 96.06 91 VAL A O 1
ATOM 709 N N . GLU A 1 92 ? -1.093 1.458 0.226 1.00 95.25 92 GLU A N 1
ATOM 710 C CA . GLU A 1 92 ? -1.037 2.927 0.194 1.00 95.25 92 GLU A CA 1
ATOM 711 C C . GLU A 1 92 ? -2.311 3.505 -0.440 1.00 95.25 92 GLU A C 1
ATOM 713 O O . GLU A 1 92 ? -2.964 4.363 0.157 1.00 95.25 92 GLU A O 1
ATOM 718 N N . ARG A 1 93 ? -2.740 2.961 -1.591 1.00 94.31 93 ARG A N 1
ATOM 719 C CA . ARG A 1 93 ? -3.990 3.365 -2.257 1.00 94.31 93 ARG A CA 1
ATOM 720 C C . ARG A 1 93 ? -5.222 3.142 -1.376 1.00 94.31 93 ARG A C 1
ATOM 722 O O . ARG A 1 93 ? -6.112 3.990 -1.344 1.00 94.31 93 ARG A O 1
ATOM 729 N N . ALA A 1 94 ? -5.272 2.031 -0.643 1.00 91.44 94 ALA A N 1
ATOM 730 C CA . ALA A 1 94 ? -6.386 1.709 0.245 1.00 91.44 94 ALA A CA 1
ATOM 731 C C . ALA A 1 94 ? -6.463 2.598 1.501 1.00 91.44 94 ALA A C 1
ATOM 733 O O . ALA A 1 94 ? -7.536 2.693 2.094 1.00 91.44 94 ALA A O 1
ATOM 734 N N . CYS A 1 95 ? -5.356 3.223 1.921 1.00 85.31 95 CYS A N 1
ATOM 735 C CA . CYS A 1 95 ? -5.327 4.096 3.098 1.00 85.31 95 CYS A CA 1
ATOM 736 C C . CYS A 1 95 ? -5.981 5.461 2.858 1.00 85.31 95 CYS A C 1
ATOM 738 O O . CYS A 1 95 ? -6.523 6.032 3.804 1.00 85.31 95 CYS A O 1
ATOM 740 N N . CYS A 1 96 ? -5.912 5.992 1.633 1.00 73.31 96 CYS A N 1
ATOM 741 C CA . CYS A 1 96 ? -6.438 7.327 1.327 1.00 73.31 96 CYS A CA 1
ATOM 742 C C . CYS A 1 96 ? -7.850 7.326 0.718 1.00 73.31 96 CYS A C 1
ATOM 744 O O . CYS A 1 96 ? -8.477 8.383 0.682 1.00 73.31 96 CYS A O 1
ATOM 746 N N . ALA A 1 97 ? -8.344 6.182 0.230 1.00 57.28 97 ALA A N 1
ATOM 747 C CA . ALA A 1 97 ? -9.767 5.986 -0.086 1.00 57.28 97 ALA A CA 1
ATOM 748 C C . ALA A 1 97 ? -10.576 5.952 1.215 1.00 57.28 97 ALA A C 1
ATOM 750 O O . ALA A 1 97 ? -11.740 6.408 1.310 1.00 57.28 97 ALA A O 1
#

Sequence (97 aa):
LSSSITTVIHSAWQLDFNLPLASFEGSIRGSRHLIDLVRGRPNAFRARFLFISSISSVQSWNNSRGPVPEEMIEDSSIALGTGYGESKYVVERACCA

Foldseek 3Di:
DLPPAQEDEDPDADDDQADALVVRVVVLVVLLVVLCSLCVDPPSVRHYYHYDADPLLQCQPDCVVPDDDPDQDPDSNRNPDTSRSSNRNSSSVSRVD

Secondary structure (DSSP, 8-state):
-TTT--EEEE------TTS-GGGGHHHHHHHHHHHHHHHSSTTGGG-EEEE---GGGGTT--GGG-SPPSS----GGGGTT-HHHHHHHHHHHHHH-

pLDDT: mean 90.88, std 9.52, range [57.28, 97.56]